Protein AF-A0A0P0Y6D9-F1 (afdb_monomer_lite)

Organism: Oryza sativa subsp. japonica (NCBI:txid39947)

Sequence (100 aa):
MYARCCKRCRIIASTSSAPSVSSASPPSHTWGMSSPVLQLPDFNRDFIVECDASGTGLGAVLHQGGGPVAFFSTPIAPRHAKLAAYERELIGLVKAVRHW

Foldseek 3Di:
DDDPPQPFPWDWPDDDDDDDDDDDDDDDPDPDPPPDDADADDPNFIWTKGWFDALFKIKIFIDTDPDTNDIDIDTDDNVCSPPDRVSRRVVSVVVVVVVD

Radius of gyration: 16.16 Å; chains: 1; bounding box: 41×26×40 Å

Structure (mmCIF, N/CA/C/O backbone):
data_AF-A0A0P0Y6D9-F1
#
_entry.id   AF-A0A0P0Y6D9-F1
#
loop_
_atom_site.group_PDB
_atom_site.id
_atom_site.type_symbol
_atom_site.label_atom_id
_atom_site.label_alt_id
_atom_site.label_comp_id
_atom_site.label_asym_id
_atom_site.label_entity_id
_atom_site.label_seq_id
_atom_site.pdbx_PDB_ins_code
_atom_site.Cartn_x
_atom_site.Cartn_y
_atom_site.Cartn_z
_atom_site.occupancy
_atom_site.B_iso_or_equiv
_atom_site.auth_seq_id
_atom_site.auth_comp_id
_atom_site.auth_asym_id
_atom_site.auth_atom_id
_atom_site.pdbx_PDB_model_num
ATOM 1 N N . MET A 1 1 ? 11.479 -10.020 -20.392 1.00 26.62 1 MET A N 1
ATOM 2 C CA . MET A 1 1 ? 11.671 -10.854 -19.180 1.00 26.62 1 MET A CA 1
ATOM 3 C C . MET A 1 1 ? 12.327 -9.951 -18.141 1.00 26.62 1 MET A C 1
ATOM 5 O O . MET A 1 1 ? 13.454 -9.565 -18.369 1.00 26.62 1 MET A O 1
ATOM 9 N N . TYR A 1 2 ? 11.644 -9.336 -17.178 1.00 32.53 2 TYR A N 1
ATOM 10 C CA . TYR A 1 2 ? 11.117 -9.915 -15.941 1.00 32.53 2 TYR A CA 1
ATOM 11 C C . TYR A 1 2 ? 9.999 -8.996 -15.415 1.00 32.53 2 TYR A C 1
ATOM 13 O O . TYR A 1 2 ? 10.267 -7.892 -14.959 1.00 32.53 2 TYR A O 1
ATOM 21 N N . ALA A 1 3 ? 8.747 -9.440 -15.471 1.00 33.22 3 ALA A N 1
ATOM 22 C CA . ALA A 1 3 ? 7.639 -8.803 -14.756 1.00 33.22 3 ALA A CA 1
ATOM 23 C C . ALA A 1 3 ? 6.680 -9.902 -14.290 1.00 33.22 3 ALA A C 1
ATOM 25 O O . ALA A 1 3 ? 5.538 -10.002 -14.717 1.00 33.22 3 ALA A O 1
ATOM 26 N N . ARG A 1 4 ? 7.215 -10.819 -13.484 1.00 36.91 4 ARG A N 1
ATOM 27 C CA . ARG A 1 4 ? 6.436 -11.741 -12.652 1.00 36.91 4 ARG A CA 1
ATOM 28 C C . ARG A 1 4 ? 7.139 -11.872 -11.305 1.00 36.91 4 ARG A C 1
ATOM 30 O O . ARG A 1 4 ? 7.499 -12.964 -10.893 1.00 36.91 4 ARG A O 1
ATOM 37 N N . CYS A 1 5 ? 7.405 -10.750 -10.641 1.00 34.00 5 CYS A N 1
ATOM 38 C CA . CYS A 1 5 ? 7.814 -10.782 -9.239 1.00 34.00 5 CYS A CA 1
ATOM 39 C C . CYS A 1 5 ? 6.566 -10.582 -8.379 1.00 34.00 5 CYS A C 1
ATOM 41 O O . CYS A 1 5 ? 6.470 -9.637 -7.620 1.00 34.00 5 CYS A O 1
ATOM 43 N N . CYS A 1 6 ? 5.579 -11.468 -8.541 1.00 42.25 6 CYS A N 1
ATOM 44 C CA . CYS A 1 6 ? 4.399 -11.534 -7.684 1.00 42.25 6 CYS A CA 1
ATOM 45 C C . CYS A 1 6 ? 4.830 -12.091 -6.313 1.00 42.25 6 CYS A C 1
ATOM 47 O O . CYS A 1 6 ? 4.454 -13.198 -5.935 1.00 42.25 6 CYS A O 1
ATOM 49 N N . LYS A 1 7 ? 5.725 -11.395 -5.601 1.00 41.38 7 LYS A N 1
ATOM 50 C CA . LYS A 1 7 ? 6.164 -11.778 -4.260 1.00 41.38 7 LYS A CA 1
ATOM 51 C C . LYS A 1 7 ? 5.291 -11.033 -3.266 1.00 41.38 7 LYS A C 1
ATOM 53 O O . LYS A 1 7 ? 5.512 -9.873 -2.957 1.00 41.38 7 LYS A O 1
ATOM 58 N N . ARG A 1 8 ? 4.260 -11.735 -2.800 1.00 41.97 8 ARG A N 1
ATOM 59 C CA . ARG A 1 8 ? 3.288 -11.281 -1.806 1.00 41.97 8 ARG A CA 1
ATOM 60 C C . ARG A 1 8 ? 4.003 -10.999 -0.470 1.00 41.97 8 ARG A C 1
ATOM 62 O O . ARG A 1 8 ? 4.075 -11.873 0.387 1.00 41.97 8 ARG A O 1
ATOM 69 N N . CYS A 1 9 ? 4.577 -9.807 -0.303 1.00 36.50 9 CYS A N 1
ATOM 70 C CA . CYS A 1 9 ? 5.113 -9.340 0.978 1.00 36.50 9 CYS A CA 1
ATOM 71 C C . CYS A 1 9 ? 3.941 -9.000 1.907 1.00 36.50 9 CYS A C 1
ATOM 73 O O . CYS A 1 9 ? 3.455 -7.875 1.933 1.00 36.50 9 CYS A O 1
ATOM 75 N N . ARG A 1 10 ? 3.451 -10.008 2.632 1.00 43.69 10 ARG A N 1
ATOM 76 C CA . ARG A 1 10 ? 2.396 -9.870 3.637 1.00 43.69 10 ARG A CA 1
ATOM 77 C C . ARG A 1 10 ? 3.026 -9.400 4.951 1.00 43.69 10 ARG A C 1
ATOM 79 O O . ARG A 1 10 ? 3.635 -10.205 5.650 1.00 43.69 10 ARG A O 1
ATOM 86 N N . ILE A 1 11 ? 2.891 -8.118 5.282 1.00 49.66 11 ILE A N 1
ATOM 87 C CA . ILE A 1 11 ? 3.215 -7.616 6.626 1.00 49.66 11 ILE A CA 1
ATOM 88 C C . ILE A 1 11 ? 1.943 -7.738 7.468 1.00 49.66 11 ILE A C 1
ATOM 90 O O . ILE A 1 11 ? 0.920 -7.151 7.122 1.00 49.66 11 ILE A O 1
ATOM 94 N N . ILE A 1 12 ? 2.005 -8.550 8.524 1.00 45.12 12 ILE A N 1
ATOM 95 C CA . ILE A 1 12 ? 0.939 -8.698 9.520 1.00 45.12 12 ILE A CA 1
ATOM 96 C C . ILE A 1 12 ? 1.300 -7.755 10.668 1.00 45.12 12 ILE A C 1
ATOM 98 O O . ILE A 1 12 ? 2.313 -7.965 11.334 1.00 45.12 12 ILE A O 1
ATOM 102 N N . ALA A 1 13 ? 0.520 -6.694 10.871 1.00 47.59 13 ALA A N 1
ATOM 103 C CA . ALA A 1 13 ? 0.642 -5.863 12.064 1.00 47.59 13 ALA A CA 1
ATOM 104 C C . ALA A 1 13 ? -0.301 -6.436 13.121 1.00 47.59 13 ALA A C 1
ATOM 106 O O . ALA A 1 13 ? -1.504 -6.230 13.006 1.00 47.59 13 ALA A O 1
ATOM 107 N N . SER A 1 14 ? 0.230 -7.193 14.088 1.00 36.44 14 SER A N 1
ATOM 108 C CA . SER A 1 14 ? -0.593 -7.903 15.066 1.00 36.44 14 SER A CA 1
ATOM 109 C C . SER A 1 14 ? -0.667 -7.236 16.431 1.00 36.44 14 SER A C 1
ATOM 111 O O . SER A 1 14 ? 0.361 -7.109 17.100 1.00 36.44 14 SER A O 1
ATOM 113 N N . THR A 1 15 ? -1.875 -6.899 16.884 1.00 42.75 15 THR A N 1
ATOM 114 C CA . THR A 1 15 ? -2.170 -6.682 18.307 1.00 42.75 15 THR A CA 1
ATOM 115 C C . THR A 1 15 ? -3.172 -7.741 18.762 1.00 42.75 15 THR A C 1
ATOM 117 O O . THR A 1 15 ? -4.199 -8.002 18.147 1.00 42.75 15 THR A O 1
ATOM 120 N N . SER A 1 16 ? -2.811 -8.446 19.830 1.00 38.81 16 SER A N 1
ATOM 121 C CA . SER A 1 16 ? -3.537 -9.601 20.345 1.00 38.81 16 SER A CA 1
ATOM 122 C C . SER A 1 16 ? -4.904 -9.216 20.920 1.00 38.81 16 SER A C 1
ATOM 124 O O . SER A 1 16 ? -4.941 -8.553 21.954 1.00 38.81 16 SER A O 1
ATOM 126 N N . SER A 1 17 ? -6.007 -9.674 20.315 1.00 41.78 17 SER A N 1
ATOM 127 C CA . SER A 1 17 ? -7.100 -10.470 20.932 1.00 41.78 17 SER A CA 1
ATOM 128 C C . SER A 1 17 ? -8.426 -10.416 20.125 1.00 41.78 17 SER A C 1
ATOM 130 O O . SER A 1 17 ? -9.073 -9.387 20.041 1.00 41.78 17 SER A O 1
ATOM 132 N N . ALA A 1 18 ? -8.762 -11.573 19.525 1.00 40.34 18 ALA A N 1
ATOM 133 C CA . ALA A 1 18 ? -10.035 -12.202 19.073 1.00 40.34 18 ALA A CA 1
ATOM 134 C C . ALA A 1 18 ? -11.435 -11.528 19.290 1.00 40.34 18 ALA A C 1
ATOM 136 O O . ALA A 1 18 ? -11.548 -10.687 20.173 1.00 40.34 18 ALA A O 1
ATOM 137 N N . PRO A 1 19 ? -12.576 -12.006 18.689 1.00 47.03 19 PRO A N 1
ATOM 138 C CA . PRO A 1 19 ? -12.817 -12.942 17.564 1.00 47.03 19 PRO A CA 1
ATOM 139 C C . PRO A 1 19 ? -13.921 -12.538 16.519 1.00 47.03 19 PRO A C 1
ATOM 141 O O . PRO A 1 19 ? -14.690 -11.594 16.672 1.00 47.03 19 PRO A O 1
ATOM 144 N N . SER A 1 20 ? -13.970 -13.335 15.437 1.00 36.59 20 SER A N 1
ATOM 145 C CA . SER A 1 20 ? -15.063 -13.743 14.511 1.00 36.59 20 SER A CA 1
ATOM 146 C C . SER A 1 20 ? -16.385 -12.954 14.383 1.00 36.59 20 SER A C 1
ATOM 148 O O . SER A 1 20 ? -17.271 -13.078 15.223 1.00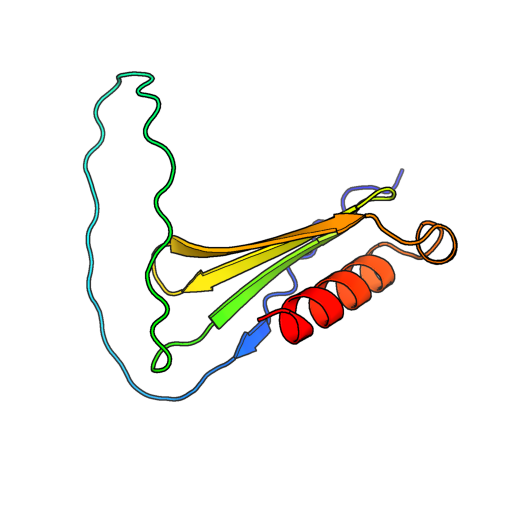 36.59 20 SER A O 1
ATOM 150 N N . VAL A 1 21 ? -16.615 -12.359 13.201 1.00 43.56 21 VAL A N 1
ATOM 151 C CA . VAL A 1 21 ? -17.957 -12.297 12.580 1.00 43.56 21 VAL A CA 1
ATOM 152 C C . VAL A 1 21 ? -17.824 -12.682 11.110 1.00 43.56 21 VAL A C 1
ATOM 154 O O . VAL A 1 21 ? -17.171 -12.006 10.318 1.00 43.56 21 VAL A O 1
ATOM 157 N N . SER A 1 22 ? -18.422 -13.819 10.784 1.00 38.44 22 SER A N 1
ATOM 158 C CA . SER A 1 22 ? -18.694 -14.325 9.448 1.00 38.44 22 SER A CA 1
ATOM 159 C C . SER A 1 22 ? -19.903 -13.604 8.853 1.00 38.44 22 SER A C 1
ATOM 161 O O . SER A 1 22 ? -20.971 -13.606 9.460 1.00 38.44 22 SER A O 1
ATOM 163 N N . SER A 1 23 ? -19.790 -13.080 7.638 1.00 44.72 23 SER A N 1
ATOM 164 C CA . SER A 1 23 ? -20.953 -12.963 6.754 1.00 44.72 23 SER A CA 1
ATOM 165 C C . SER A 1 23 ? -20.529 -13.358 5.344 1.00 44.72 23 SER A C 1
ATOM 167 O O . SER A 1 23 ? -19.925 -12.600 4.593 1.00 44.72 23 SER A O 1
ATOM 169 N N . ALA A 1 24 ? -20.771 -14.630 5.040 1.00 45.50 24 ALA A N 1
ATOM 170 C CA . ALA A 1 24 ? -20.752 -15.154 3.689 1.00 45.50 24 ALA A CA 1
ATOM 171 C C . ALA A 1 24 ? -22.082 -14.768 3.028 1.00 45.50 24 ALA A C 1
ATOM 173 O O . ALA A 1 24 ? -23.142 -15.110 3.553 1.00 45.50 24 ALA A O 1
ATOM 174 N N . SER A 1 25 ? -22.025 -14.064 1.899 1.00 48.91 25 SER A N 1
ATOM 175 C CA . SER A 1 25 ? -23.204 -13.726 1.091 1.00 48.91 25 SER A CA 1
ATOM 176 C C . SER A 1 25 ? -23.266 -14.616 -0.164 1.00 48.91 25 SER A C 1
ATOM 178 O O . SER A 1 25 ? -22.217 -15.016 -0.674 1.00 48.91 25 SER A O 1
ATOM 180 N N . PRO A 1 26 ? -24.476 -14.981 -0.632 1.00 48.34 26 PRO A N 1
ATOM 181 C CA . PRO A 1 26 ? -24.725 -16.173 -1.447 1.00 48.34 26 PRO A CA 1
ATOM 182 C C . PRO A 1 26 ? -24.463 -15.971 -2.951 1.00 48.34 26 PRO A C 1
ATOM 184 O O . PRO A 1 26 ? -24.453 -14.836 -3.434 1.00 48.34 26 PRO A O 1
ATOM 187 N N . PRO A 1 27 ? -24.289 -17.064 -3.724 1.00 49.72 27 PRO A N 1
ATOM 188 C CA . PRO A 1 27 ? -24.040 -16.992 -5.154 1.00 49.72 27 PRO A CA 1
ATOM 189 C C . PRO A 1 27 ? -25.371 -16.820 -5.893 1.00 49.72 27 PRO A C 1
ATOM 191 O O . PRO A 1 27 ? -26.288 -17.627 -5.760 1.00 49.72 27 PRO A O 1
ATOM 194 N N . SER A 1 28 ? -25.510 -15.764 -6.686 1.00 53.00 28 SER A N 1
ATOM 195 C CA . SER A 1 28 ? -26.640 -15.609 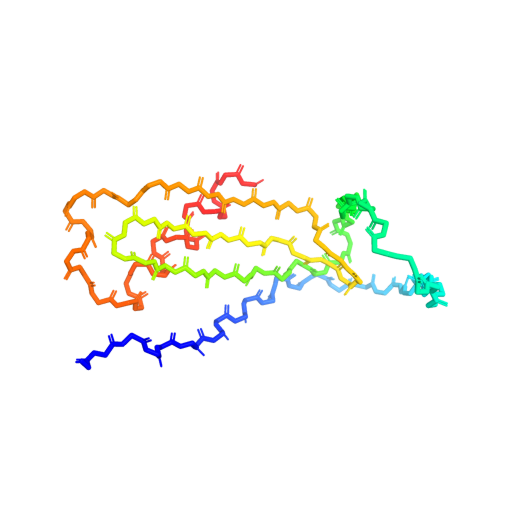-7.605 1.00 53.00 28 SER A CA 1
ATOM 196 C C . SER A 1 28 ? -26.134 -14.987 -8.896 1.00 53.00 28 SER A C 1
ATOM 198 O O . SER A 1 28 ? -25.684 -13.845 -8.924 1.00 53.00 28 SER A O 1
ATOM 200 N N . HIS A 1 29 ? -26.145 -15.812 -9.945 1.00 55.19 29 HIS A N 1
ATOM 201 C CA . HIS A 1 29 ? -25.648 -15.567 -11.299 1.00 55.19 29 HIS A CA 1
ATOM 202 C C . HIS A 1 29 ? -26.448 -14.482 -12.033 1.00 55.19 29 HIS A C 1
ATOM 204 O O . HIS A 1 29 ? -27.120 -14.719 -13.032 1.00 55.19 29 HIS A O 1
ATOM 210 N N . THR A 1 30 ? -26.323 -13.255 -11.562 1.00 48.56 30 THR A N 1
ATOM 211 C CA . THR A 1 30 ? -26.548 -12.058 -12.361 1.00 48.56 30 THR A CA 1
ATOM 212 C C . THR A 1 30 ? -25.221 -11.327 -12.378 1.00 48.56 30 THR A C 1
ATOM 214 O O . THR A 1 30 ? -24.589 -11.220 -11.329 1.00 48.56 30 THR A O 1
ATOM 217 N N . TRP A 1 31 ? -24.781 -10.844 -13.542 1.00 59.31 31 TRP A N 1
ATOM 218 C CA . TRP A 1 31 ? -23.594 -9.987 -13.723 1.00 59.31 31 TRP A CA 1
ATOM 219 C C . TRP A 1 31 ? -23.837 -8.594 -13.096 1.00 59.31 31 TRP A C 1
ATOM 221 O O . TRP A 1 31 ? -23.613 -7.546 -13.696 1.00 59.31 31 TRP A O 1
ATOM 231 N N . GLY A 1 32 ? -24.423 -8.606 -11.898 1.00 59.12 32 GLY A N 1
ATOM 232 C CA . GLY A 1 32 ? -24.877 -7.476 -11.133 1.00 59.12 32 GLY A CA 1
ATOM 233 C C . GLY A 1 32 ? -23.663 -6.675 -10.738 1.00 59.12 32 GLY A C 1
ATOM 234 O O . GLY A 1 32 ? -22.719 -7.195 -10.144 1.00 59.12 32 GLY A O 1
ATOM 235 N N . MET A 1 33 ? -23.710 -5.403 -11.098 1.00 66.12 33 MET A N 1
ATOM 236 C CA . MET A 1 33 ? -22.738 -4.373 -10.769 1.00 66.12 33 MET A CA 1
ATOM 237 C C . MET A 1 33 ? -22.767 -4.072 -9.261 1.00 66.12 33 MET A C 1
ATOM 239 O O . MET A 1 33 ? -22.984 -2.938 -8.843 1.00 66.12 33 MET A O 1
ATOM 243 N N . SER A 1 34 ? -22.597 -5.094 -8.422 1.00 70.38 34 SER A N 1
ATOM 244 C CA . SER A 1 34 ? -22.423 -4.922 -6.991 1.00 70.38 34 SER A CA 1
ATOM 245 C C . SER A 1 34 ? -21.037 -4.334 -6.784 1.00 70.38 34 SER A C 1
ATOM 247 O O . SER A 1 34 ? -20.037 -5.050 -6.854 1.00 70.38 34 SER A O 1
ATOM 249 N N . SER A 1 35 ? -20.974 -3.020 -6.565 1.00 72.12 35 SER A N 1
ATOM 250 C CA . SER A 1 35 ? -19.728 -2.371 -6.170 1.00 72.12 35 SER A CA 1
ATOM 251 C C . SER A 1 35 ? -19.204 -3.061 -4.908 1.00 72.12 35 SER A C 1
ATOM 253 O O . SER A 1 35 ? -19.979 -3.242 -3.964 1.00 72.12 35 SER A O 1
ATOM 255 N N . PRO A 1 36 ? -17.923 -3.464 -4.855 1.00 71.50 36 PRO A N 1
ATOM 256 C CA . PRO A 1 36 ? -17.350 -3.970 -3.620 1.00 71.50 36 PRO A CA 1
ATOM 257 C C . PRO A 1 36 ? -17.466 -2.876 -2.552 1.00 71.50 36 PRO A C 1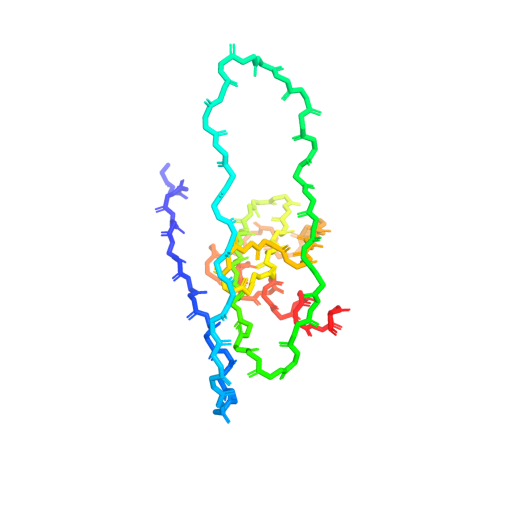
ATOM 259 O O . PRO A 1 36 ? -17.069 -1.732 -2.776 1.00 71.50 36 PRO A O 1
ATOM 262 N N . VAL A 1 37 ? -18.064 -3.218 -1.413 1.00 82.50 37 VAL A N 1
ATOM 263 C CA . VAL A 1 37 ? -18.226 -2.304 -0.278 1.00 82.50 37 VAL A CA 1
ATOM 264 C C . VAL A 1 37 ? -17.012 -2.455 0.632 1.00 82.50 37 VAL A C 1
ATOM 266 O O . VAL A 1 37 ? -16.607 -3.575 0.948 1.00 82.50 37 VAL A O 1
ATOM 269 N N . LEU A 1 38 ? -16.420 -1.328 1.030 1.00 90.69 38 LEU A N 1
ATOM 270 C CA . LEU A 1 38 ? -15.326 -1.306 1.996 1.00 90.69 38 LEU A CA 1
ATOM 271 C C . LEU A 1 38 ? -15.831 -1.659 3.394 1.00 90.69 38 LEU A C 1
ATOM 273 O O . LEU A 1 38 ? -16.921 -1.255 3.798 1.00 90.69 38 LEU A O 1
ATOM 277 N N . GLN A 1 39 ? -15.014 -2.398 4.135 1.00 89.75 39 GLN A N 1
ATOM 278 C CA . GLN A 1 39 ? -15.276 -2.713 5.533 1.00 89.75 39 GLN A CA 1
ATOM 279 C C . GLN A 1 39 ? -14.810 -1.566 6.434 1.00 89.75 39 GLN A C 1
ATOM 281 O O . GLN A 1 39 ? -13.820 -0.894 6.142 1.00 89.75 39 GLN A O 1
ATOM 286 N N . LEU A 1 40 ? -15.519 -1.350 7.543 1.00 93.06 40 LEU A N 1
ATOM 287 C CA . LEU A 1 40 ? -15.082 -0.420 8.581 1.00 93.06 40 LEU A CA 1
ATOM 288 C C . LEU A 1 40 ? -13.819 -0.982 9.269 1.00 93.06 40 LEU A C 1
ATOM 290 O O . LEU A 1 40 ? -13.808 -2.177 9.576 1.00 93.06 40 LEU A O 1
ATOM 294 N N . PRO A 1 41 ? -12.780 -0.166 9.527 1.00 93.88 41 PRO A N 1
ATOM 295 C CA . PRO A 1 41 ? -11.584 -0.625 10.223 1.00 93.88 41 PRO A CA 1
ATOM 296 C C . PRO A 1 41 ? -11.899 -1.060 11.659 1.00 93.88 41 PRO A C 1
ATOM 298 O O . PRO A 1 41 ? -12.545 -0.333 12.413 1.00 93.88 41 PRO A O 1
ATOM 301 N N . ASP A 1 42 ? -11.380 -2.221 12.047 1.00 92.94 42 ASP A N 1
ATOM 302 C CA . ASP A 1 42 ? -11.380 -2.721 13.421 1.00 92.94 42 ASP A CA 1
ATOM 303 C C . ASP A 1 42 ? -9.950 -2.688 13.967 1.00 92.94 42 ASP A C 1
ATOM 305 O O . ASP A 1 42 ? -9.132 -3.551 13.658 1.00 92.94 42 ASP A O 1
ATOM 309 N N . PHE A 1 43 ? -9.631 -1.694 14.792 1.00 92.44 43 PHE A N 1
ATOM 310 C CA . PHE A 1 43 ? -8.285 -1.516 15.351 1.00 92.44 43 PHE A CA 1
ATOM 311 C C . PHE A 1 43 ? -7.873 -2.601 16.360 1.00 92.44 43 PHE A C 1
ATOM 313 O O . PHE A 1 43 ? -6.722 -2.619 16.791 1.00 92.44 43 PHE A O 1
ATOM 320 N N . ASN A 1 44 ? -8.783 -3.511 16.722 1.00 93.00 44 ASN A N 1
ATOM 321 C CA . ASN A 1 44 ? -8.471 -4.680 17.548 1.00 93.00 44 ASN A CA 1
ATOM 322 C C . ASN A 1 44 ? -8.012 -5.884 16.714 1.00 93.00 44 ASN A C 1
ATOM 324 O O . ASN A 1 44 ? -7.707 -6.939 17.267 1.00 93.00 44 ASN A O 1
ATOM 328 N N . ARG A 1 45 ? -8.010 -5.759 15.382 1.00 88.75 45 ARG A 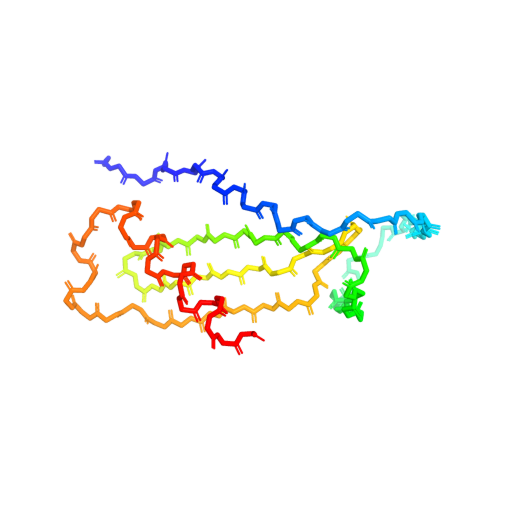N 1
ATOM 329 C CA . ARG A 1 45 ? -7.595 -6.811 14.458 1.00 88.75 45 ARG A CA 1
ATOM 330 C C . ARG A 1 45 ? -6.392 -6.386 13.649 1.00 88.75 45 ARG A C 1
ATOM 332 O O . ARG A 1 45 ? -6.237 -5.227 13.266 1.00 88.75 45 ARG A O 1
ATOM 339 N N . ASP A 1 46 ? -5.609 -7.387 13.290 1.00 92.25 46 ASP A N 1
ATOM 340 C CA . ASP A 1 46 ? -4.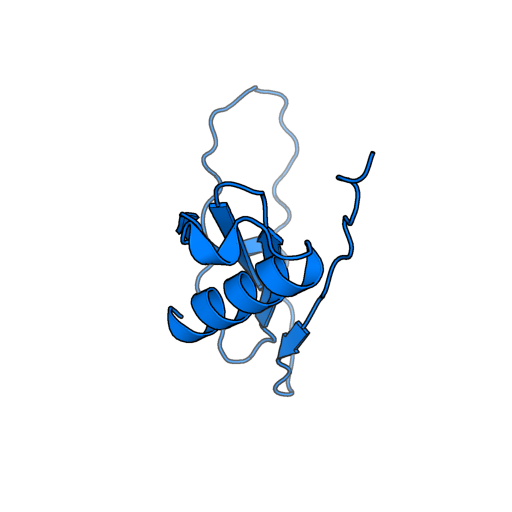440 -7.196 12.461 1.00 92.25 46 ASP A CA 1
ATOM 341 C C . ASP A 1 46 ? -4.816 -6.619 11.101 1.00 92.25 46 ASP A C 1
ATOM 343 O O . ASP A 1 46 ? -5.735 -7.093 10.420 1.00 92.25 46 ASP A O 1
ATOM 347 N N . PHE A 1 47 ? -4.054 -5.619 10.683 1.00 93.06 47 PHE A N 1
ATOM 348 C CA . PHE A 1 47 ? -4.097 -5.136 9.317 1.00 93.06 47 PHE A CA 1
ATOM 349 C C . PHE A 1 47 ? -3.146 -5.955 8.451 1.00 93.06 47 PHE A C 1
ATOM 351 O O . PHE A 1 47 ? -1.992 -6.201 8.816 1.00 93.06 47 PHE A O 1
ATOM 358 N N . ILE A 1 48 ? -3.633 -6.344 7.275 1.00 94.00 48 ILE A N 1
ATOM 359 C CA . ILE A 1 48 ? -2.830 -6.955 6.224 1.00 94.00 48 ILE A CA 1
ATOM 360 C C . ILE A 1 48 ? -2.714 -5.953 5.087 1.00 94.00 48 ILE A C 1
ATOM 362 O O . ILE A 1 48 ? -3.717 -5.547 4.500 1.00 94.00 48 ILE A O 1
ATOM 366 N N . VAL A 1 49 ? -1.479 -5.581 4.763 1.00 94.12 49 VAL A N 1
ATOM 367 C CA . VAL A 1 49 ? -1.187 -4.738 3.603 1.00 94.12 49 VAL A CA 1
ATOM 368 C C . VAL A 1 49 ? -0.688 -5.620 2.468 1.00 94.12 49 VAL A C 1
ATOM 370 O O . VAL A 1 49 ? 0.309 -6.328 2.617 1.00 94.12 49 VAL A O 1
ATOM 373 N N . GLU A 1 50 ? -1.363 -5.556 1.325 1.00 92.88 50 GLU A N 1
ATOM 374 C CA . GLU A 1 50 ? -0.870 -6.105 0.063 1.00 92.88 50 GLU A CA 1
ATOM 375 C C . GLU A 1 50 ? -0.469 -4.941 -0.845 1.00 92.88 50 GLU A C 1
ATOM 377 O O . GLU A 1 50 ? -1.266 -4.037 -1.074 1.00 92.88 50 GLU A O 1
ATOM 382 N N . CYS A 1 51 ? 0.770 -4.926 -1.337 1.00 92.50 51 CYS A N 1
ATOM 383 C CA . CYS A 1 51 ? 1.286 -3.866 -2.202 1.00 92.50 51 CYS A CA 1
ATOM 384 C C . CYS A 1 51 ? 1.773 -4.453 -3.530 1.00 92.50 51 CYS A C 1
ATOM 386 O O . CYS A 1 51 ? 2.370 -5.529 -3.547 1.00 92.50 51 CYS A O 1
ATOM 388 N N . ASP A 1 52 ? 1.518 -3.735 -4.622 1.00 92.69 52 ASP A N 1
ATOM 389 C CA . ASP A 1 52 ? 2.024 -4.024 -5.961 1.00 92.69 52 ASP A CA 1
ATOM 390 C C . ASP A 1 52 ? 2.611 -2.753 -6.591 1.00 92.69 52 ASP A C 1
ATOM 392 O O . ASP A 1 52 ? 2.138 -1.634 -6.364 1.00 92.69 52 ASP A O 1
ATOM 396 N N . ALA A 1 53 ? 3.662 -2.916 -7.391 1.00 91.88 53 ALA A N 1
ATOM 397 C CA . ALA A 1 53 ? 4.343 -1.807 -8.039 1.00 91.88 53 ALA A CA 1
ATOM 398 C C . ALA A 1 53 ? 4.678 -2.113 -9.499 1.00 91.88 53 ALA A C 1
ATOM 400 O O . ALA A 1 53 ? 5.452 -3.016 -9.831 1.00 91.88 53 ALA A O 1
ATOM 401 N N . SER A 1 54 ? 4.221 -1.236 -10.386 1.00 90.81 54 SER A N 1
ATOM 402 C CA . SER A 1 54 ? 4.566 -1.236 -11.807 1.00 90.81 54 SER A CA 1
ATOM 403 C C . SER A 1 54 ? 5.603 -0.152 -12.131 1.00 90.81 54 SER A C 1
ATOM 405 O O . SER A 1 54 ? 6.038 0.612 -11.263 1.00 90.81 54 SER A O 1
ATOM 407 N N . GLY A 1 55 ? 6.042 -0.091 -13.389 1.00 88.56 55 GLY A N 1
ATOM 408 C CA . GLY A 1 55 ? 6.939 0.971 -13.857 1.00 88.56 55 GLY A CA 1
ATOM 409 C C . GLY A 1 55 ? 6.294 2.364 -13.878 1.00 88.56 55 GLY A C 1
ATOM 410 O O . GLY A 1 55 ? 7.007 3.348 -14.048 1.00 88.56 55 GLY A O 1
ATOM 411 N N . THR A 1 56 ? 4.971 2.463 -13.703 1.00 90.12 56 THR A N 1
ATOM 412 C CA . THR A 1 56 ? 4.206 3.719 -13.804 1.00 90.12 56 THR A CA 1
ATOM 413 C C . THR A 1 56 ? 3.459 4.083 -12.519 1.00 90.12 56 THR A C 1
ATOM 415 O O . THR A 1 56 ? 3.206 5.264 -12.275 1.00 90.12 56 THR A O 1
ATOM 418 N N . GLY A 1 57 ? 3.144 3.113 -11.659 1.00 93.62 57 GLY A N 1
ATOM 419 C CA . GLY A 1 57 ? 2.331 3.341 -10.467 1.00 93.62 57 GLY A CA 1
ATOM 420 C C . GLY A 1 57 ? 2.600 2.361 -9.334 1.00 93.62 57 GLY A C 1
ATOM 421 O O . GLY A 1 57 ? 3.163 1.285 -9.531 1.00 93.62 57 GLY A O 1
ATOM 422 N N . LEU A 1 58 ? 2.182 2.770 -8.143 1.00 94.69 58 LEU A N 1
ATOM 423 C CA . LEU A 1 58 ? 2.231 2.016 -6.898 1.00 94.69 58 LEU A CA 1
ATOM 424 C C . LEU A 1 58 ? 0.795 1.831 -6.415 1.00 94.69 58 LEU A C 1
ATOM 426 O O . LEU A 1 58 ? 0.032 2.798 -6.404 1.00 94.69 58 LEU A O 1
ATOM 430 N N . GLY A 1 59 ? 0.446 0.616 -6.015 1.00 94.50 59 GLY A N 1
ATOM 431 C CA . GLY A 1 59 ? -0.850 0.275 -5.452 1.00 94.50 59 GLY A CA 1
ATOM 432 C C . GLY A 1 59 ? -0.678 -0.468 -4.138 1.00 94.50 59 GLY A C 1
ATOM 433 O O . GLY A 1 59 ? 0.251 -1.255 -3.982 1.00 94.50 59 GLY A O 1
ATOM 434 N N . ALA A 1 60 ? -1.561 -0.221 -3.183 1.00 95.38 60 ALA A N 1
ATOM 435 C CA . ALA A 1 60 ? -1.666 -1.032 -1.986 1.00 95.38 60 ALA A CA 1
ATOM 436 C C . ALA A 1 60 ? -3.124 -1.181 -1.571 1.00 95.38 60 ALA A C 1
ATOM 438 O O . ALA A 1 60 ? -3.948 -0.297 -1.804 1.00 95.38 60 ALA A O 1
ATOM 439 N N . VAL A 1 61 ? -3.432 -2.300 -0.936 1.00 95.00 61 VAL A N 1
ATOM 440 C CA . VAL A 1 61 ? -4.742 -2.563 -0.368 1.00 95.00 61 VAL A CA 1
ATOM 441 C C . VAL A 1 61 ? -4.574 -2.965 1.085 1.00 95.00 61 VAL A C 1
ATOM 443 O O . VAL A 1 61 ? -3.768 -3.835 1.421 1.00 95.00 61 VAL A O 1
ATOM 446 N N . LEU A 1 62 ? -5.329 -2.287 1.940 1.00 95.25 62 LEU A N 1
ATOM 447 C CA . LEU A 1 62 ? -5.441 -2.575 3.355 1.00 95.25 62 LEU A CA 1
ATOM 448 C C . LEU A 1 62 ? -6.637 -3.500 3.547 1.00 95.25 62 LEU A C 1
ATOM 450 O O . LEU A 1 62 ? -7.757 -3.135 3.191 1.00 95.25 62 LEU A O 1
ATOM 454 N N . HIS A 1 63 ? -6.416 -4.680 4.109 1.00 93.56 63 HIS A N 1
ATOM 455 C CA . HIS A 1 63 ? -7.465 -5.661 4.359 1.00 93.56 63 HIS A CA 1
ATOM 456 C C . HIS A 1 63 ? -7.464 -6.110 5.814 1.00 93.56 63 HIS A C 1
ATOM 458 O O . HIS A 1 63 ? -6.413 -6.212 6.448 1.00 93.56 63 HIS A O 1
ATOM 464 N N . GLN A 1 64 ? -8.652 -6.444 6.310 1.00 91.56 64 GLN A N 1
ATOM 465 C CA . GLN A 1 64 ? -8.848 -7.079 7.606 1.00 91.56 64 GLN A CA 1
ATOM 466 C C . GLN A 1 64 ? -9.863 -8.208 7.458 1.00 91.56 64 GLN A C 1
ATOM 468 O O . GLN A 1 64 ? -10.889 -8.046 6.803 1.00 91.56 64 GLN A O 1
ATOM 473 N N . GLY A 1 65 ? -9.586 -9.361 8.069 1.00 86.25 65 GLY A N 1
ATOM 474 C CA . GLY A 1 65 ? -10.506 -10.499 8.085 1.00 86.25 65 GLY A CA 1
ATOM 475 C C . GLY A 1 65 ? -11.030 -10.895 6.697 1.00 86.25 65 GLY A C 1
ATOM 476 O O . GLY A 1 65 ? -10.337 -11.573 5.943 1.00 86.25 65 GLY A O 1
ATOM 477 N N . GLY A 1 66 ? -12.276 -10.508 6.400 1.00 83.56 66 GLY A N 1
ATOM 478 C CA . GLY A 1 66 ? -13.024 -10.923 5.211 1.00 83.56 66 GLY A CA 1
ATOM 479 C C . GLY A 1 66 ? -13.060 -9.922 4.054 1.00 83.56 66 GLY A C 1
ATOM 480 O O . GLY A 1 66 ? -13.750 -10.200 3.075 1.00 83.56 66 GLY A O 1
ATOM 481 N N . GLY A 1 67 ? -12.393 -8.765 4.133 1.00 90.00 67 GLY A N 1
ATOM 482 C CA . GLY A 1 67 ? -12.474 -7.796 3.039 1.00 90.00 67 GLY A CA 1
ATOM 483 C C . GLY A 1 67 ? -11.510 -6.611 3.093 1.00 90.00 67 GLY A C 1
ATOM 484 O O . GLY A 1 67 ? -10.734 -6.455 4.037 1.00 90.00 67 GLY A O 1
ATOM 485 N N . PRO A 1 68 ? -11.501 -5.797 2.020 1.00 94.31 68 PRO A N 1
ATOM 486 C CA . PRO A 1 68 ? -10.742 -4.555 1.958 1.00 94.31 68 PRO A CA 1
ATOM 487 C C . PRO A 1 68 ? -11.346 -3.488 2.871 1.00 94.31 68 PRO A C 1
ATOM 489 O O . PRO A 1 68 ? -12.559 -3.295 2.908 1.00 94.31 68 PRO A O 1
ATOM 492 N N . VAL A 1 69 ? -10.469 -2.771 3.560 1.00 94.88 69 VAL A N 1
ATOM 493 C CA . VAL A 1 69 ? -10.768 -1.610 4.405 1.00 94.88 69 VAL A CA 1
ATOM 494 C C . VAL A 1 69 ? -10.460 -0.319 3.653 1.00 94.88 69 VAL A C 1
ATOM 496 O O . VAL A 1 69 ? -11.258 0.612 3.663 1.00 94.88 69 VAL A O 1
ATOM 499 N N . ALA A 1 70 ? -9.323 -0.267 2.955 1.00 95.12 70 ALA A N 1
ATOM 500 C CA . ALA A 1 70 ? -8.912 0.905 2.191 1.00 95.12 70 ALA A CA 1
ATOM 501 C C . ALA A 1 70 ? -8.054 0.524 0.979 1.00 95.12 70 ALA A C 1
ATOM 503 O O . ALA A 1 70 ? -7.336 -0.476 0.988 1.00 95.12 70 ALA A O 1
ATOM 504 N N . PHE A 1 71 ? -8.100 1.364 -0.054 1.00 95.25 71 PHE A N 1
ATOM 505 C CA . PHE A 1 71 ? -7.252 1.266 -1.238 1.00 95.25 71 PHE A CA 1
ATOM 506 C C . PHE A 1 71 ? -6.324 2.476 -1.309 1.00 95.25 71 PHE A C 1
ATOM 508 O O . PHE A 1 71 ? -6.711 3.592 -0.967 1.00 95.25 71 PHE A O 1
ATOM 515 N N . PHE A 1 72 ? -5.106 2.257 -1.784 1.00 95.44 72 PHE A N 1
ATOM 516 C CA . PHE A 1 72 ? -4.126 3.297 -2.039 1.00 95.44 72 PHE A CA 1
ATOM 517 C C . PHE A 1 72 ? -3.550 3.112 -3.437 1.00 95.44 72 PHE A C 1
ATOM 519 O O . PHE A 1 72 ? -3.152 2.014 -3.820 1.00 95.44 72 PHE A O 1
ATOM 526 N N . SER A 1 73 ? -3.470 4.197 -4.200 1.00 95.62 73 SER A N 1
ATOM 527 C CA . SER A 1 73 ? -2.803 4.200 -5.498 1.00 95.62 73 SER A CA 1
ATOM 528 C C . SER A 1 73 ? -2.152 5.548 -5.752 1.00 95.62 73 SER A C 1
ATOM 530 O O . SER A 1 73 ? -2.769 6.589 -5.531 1.00 95.62 73 SER A O 1
ATOM 532 N N . THR A 1 74 ? -0.918 5.547 -6.241 1.00 96.06 74 THR A N 1
ATOM 533 C CA . THR A 1 74 ? -0.189 6.778 -6.555 1.00 96.06 74 THR A CA 1
ATOM 534 C C . THR A 1 74 ? 0.763 6.556 -7.731 1.00 96.06 74 THR A C 1
ATOM 536 O O . THR A 1 74 ? 1.328 5.465 -7.860 1.00 96.06 74 THR A O 1
ATOM 539 N N . PRO A 1 75 ? 0.986 7.557 -8.600 1.00 96.31 75 PRO A N 1
ATOM 540 C CA . PRO A 1 75 ? 2.009 7.455 -9.633 1.00 96.31 75 PRO A CA 1
ATOM 541 C C . PRO A 1 75 ? 3.405 7.296 -9.019 1.00 96.31 75 PRO A C 1
ATOM 543 O O . PRO A 1 75 ? 3.731 7.844 -7.955 1.00 96.31 75 PRO A O 1
ATOM 546 N N . ILE A 1 76 ? 4.266 6.552 -9.711 1.00 93.81 76 ILE A N 1
ATOM 547 C CA . ILE A 1 76 ? 5.666 6.435 -9.316 1.00 93.81 76 ILE A CA 1
ATOM 548 C C . ILE A 1 76 ? 6.453 7.654 -9.809 1.00 93.81 76 ILE A C 1
ATOM 550 O O . ILE A 1 76 ? 6.254 8.142 -10.919 1.00 93.81 76 ILE A O 1
ATOM 554 N N . ALA A 1 77 ? 7.364 8.172 -8.982 1.00 94.19 77 ALA A N 1
ATOM 555 C CA . ALA A 1 77 ? 8.221 9.274 -9.410 1.00 94.19 77 ALA A CA 1
ATOM 556 C C . ALA A 1 77 ? 9.178 8.791 -10.521 1.00 94.19 77 ALA A C 1
ATOM 558 O O . ALA A 1 77 ? 9.716 7.690 -10.386 1.00 94.19 77 ALA A O 1
ATOM 559 N N . PRO A 1 78 ? 9.493 9.604 -11.550 1.00 93.69 78 PRO A N 1
ATOM 560 C CA . PRO A 1 78 ? 10.360 9.187 -12.660 1.00 93.69 78 PRO A CA 1
ATOM 561 C C . PRO A 1 78 ? 11.723 8.634 -12.222 1.00 93.69 78 PRO A C 1
ATOM 563 O O . PRO A 1 78 ? 12.224 7.677 -12.807 1.00 93.69 78 PRO A O 1
ATOM 566 N N . ARG A 1 79 ? 12.296 9.181 -11.139 1.00 94.06 79 ARG A N 1
ATOM 567 C CA . ARG A 1 79 ? 13.557 8.689 -10.554 1.00 94.06 79 ARG A CA 1
ATOM 568 C C . ARG A 1 79 ? 13.464 7.256 -10.013 1.00 94.06 79 ARG A C 1
ATOM 570 O O . ARG A 1 79 ? 14.454 6.540 -10.020 1.00 94.06 79 ARG A O 1
ATOM 577 N N . HIS A 1 80 ? 12.276 6.847 -9.567 1.00 94.06 80 HIS A N 1
ATOM 578 C CA . HIS A 1 80 ? 12.010 5.533 -8.979 1.00 94.06 80 HIS A CA 1
ATOM 579 C C . HIS A 1 80 ? 11.527 4.514 -10.017 1.00 94.06 80 HIS A C 1
ATOM 581 O O . HIS A 1 80 ? 11.566 3.318 -9.756 1.00 94.06 80 HIS A O 1
ATOM 587 N N . ALA A 1 81 ? 11.097 4.960 -11.203 1.00 91.94 81 ALA A N 1
ATOM 588 C CA . ALA A 1 81 ? 10.557 4.095 -12.257 1.00 91.94 81 ALA A CA 1
ATOM 589 C C . ALA A 1 81 ? 11.566 3.048 -12.766 1.00 91.94 81 ALA A C 1
ATOM 591 O O . ALA A 1 81 ? 11.172 1.972 -13.209 1.00 91.94 81 ALA A O 1
ATOM 592 N N . LYS A 1 82 ? 12.866 3.360 -12.685 1.00 92.81 82 LYS A N 1
ATOM 593 C CA . LYS A 1 82 ? 13.966 2.485 -13.123 1.00 92.81 82 LYS A CA 1
ATOM 594 C C . LYS A 1 82 ? 14.492 1.549 -12.027 1.00 92.81 82 LYS A C 1
ATOM 596 O O . LYS A 1 82 ? 15.386 0.759 -12.308 1.00 92.81 82 LYS A O 1
ATOM 601 N N . LEU A 1 83 ? 13.972 1.649 -10.802 1.00 93.94 83 LEU A N 1
ATOM 602 C CA . LEU A 1 83 ? 14.379 0.785 -9.695 1.00 93.94 83 LEU A CA 1
ATOM 603 C C . LEU A 1 83 ? 13.867 -0.647 -9.886 1.00 93.94 83 LEU A C 1
ATOM 605 O O . LEU A 1 83 ? 12.891 -0.900 -10.611 1.00 93.94 83 LEU A O 1
ATOM 609 N N . ALA A 1 84 ? 14.505 -1.588 -9.193 1.00 93.31 84 ALA A N 1
ATOM 610 C CA . ALA A 1 84 ? 14.054 -2.969 -9.176 1.00 93.31 84 ALA A CA 1
ATOM 611 C C . ALA A 1 84 ? 12.640 -3.075 -8.574 1.00 93.31 84 ALA A C 1
ATOM 613 O O . ALA A 1 84 ? 12.204 -2.224 -7.800 1.00 93.31 84 ALA A O 1
ATOM 614 N N . ALA A 1 85 ? 11.896 -4.126 -8.938 1.00 89.94 85 ALA A N 1
ATOM 615 C CA . ALA A 1 85 ? 10.505 -4.293 -8.501 1.00 89.94 85 ALA A CA 1
ATOM 616 C C . ALA A 1 85 ? 10.356 -4.235 -6.974 1.00 89.94 85 ALA A C 1
ATOM 618 O O . ALA A 1 85 ? 9.552 -3.451 -6.484 1.00 89.94 85 ALA A O 1
ATOM 619 N N . TYR A 1 86 ? 11.216 -4.948 -6.241 1.00 92.19 86 TYR A N 1
ATOM 620 C CA . TYR A 1 86 ? 11.189 -4.970 -4.778 1.00 92.19 86 TYR A CA 1
ATOM 621 C C . TYR A 1 86 ? 11.432 -3.586 -4.147 1.00 92.19 86 TYR A C 1
ATOM 623 O O . TYR A 1 86 ? 10.855 -3.268 -3.111 1.00 92.19 86 TYR A O 1
ATOM 631 N N . GLU A 1 87 ? 12.253 -2.731 -4.766 1.00 94.75 87 GLU A N 1
ATOM 632 C CA . GLU A 1 87 ? 12.496 -1.368 -4.277 1.00 94.75 87 GLU A CA 1
ATOM 633 C C . GLU A 1 87 ? 11.265 -0.487 -4.494 1.00 94.75 87 GLU A C 1
ATOM 635 O O . GLU A 1 87 ? 10.880 0.288 -3.618 1.00 94.75 87 GLU A O 1
ATOM 640 N N . ARG A 1 88 ? 10.614 -0.626 -5.656 1.00 93.94 88 ARG A N 1
ATOM 641 C CA . ARG A 1 88 ? 9.373 0.092 -5.965 1.00 93.94 88 ARG A CA 1
ATOM 642 C C . ARG A 1 88 ? 8.237 -0.360 -5.047 1.00 93.94 88 ARG A C 1
ATOM 644 O O . ARG A 1 88 ? 7.525 0.495 -4.528 1.00 93.94 88 ARG A O 1
ATOM 651 N N . GLU A 1 89 ? 8.115 -1.663 -4.803 1.00 93.25 89 GLU A N 1
ATOM 652 C CA . GLU A 1 89 ? 7.168 -2.254 -3.847 1.00 93.25 89 GLU A CA 1
ATOM 653 C C . GLU A 1 89 ? 7.403 -1.713 -2.432 1.00 93.25 89 GLU A C 1
ATOM 655 O O . GLU A 1 89 ? 6.460 -1.260 -1.790 1.00 93.25 89 GLU A O 1
ATOM 660 N N . LEU A 1 90 ? 8.657 -1.655 -1.964 1.00 95.50 90 LEU A N 1
ATOM 661 C CA . LEU A 1 90 ? 8.983 -1.103 -0.646 1.00 95.50 90 LEU A CA 1
ATOM 662 C C . LEU A 1 90 ? 8.623 0.388 -0.536 1.00 95.50 90 LEU A C 1
ATOM 664 O O . LEU A 1 90 ? 8.051 0.815 0.466 1.00 95.50 90 LEU A O 1
ATOM 668 N N . ILE A 1 91 ? 8.905 1.187 -1.571 1.00 95.38 91 ILE A N 1
ATOM 669 C CA . ILE A 1 91 ? 8.489 2.598 -1.626 1.00 95.38 91 ILE A CA 1
ATOM 670 C C . ILE A 1 91 ? 6.960 2.713 -1.594 1.00 95.38 91 ILE A C 1
ATOM 672 O O . ILE A 1 91 ? 6.430 3.583 -0.901 1.00 95.38 91 ILE A O 1
ATOM 676 N N . GLY A 1 92 ? 6.255 1.861 -2.343 1.00 94.44 92 GLY A N 1
ATOM 677 C CA . GLY A 1 92 ? 4.794 1.785 -2.353 1.00 94.44 92 GLY A CA 1
ATOM 678 C C . GLY A 1 92 ? 4.231 1.488 -0.972 1.00 94.44 92 GLY A C 1
ATOM 679 O O . GLY A 1 92 ? 3.374 2.229 -0.495 1.00 94.44 92 GLY A O 1
ATOM 680 N N . LEU A 1 93 ? 4.791 0.487 -0.298 1.00 95.81 93 LEU A N 1
ATOM 681 C CA . LEU A 1 93 ? 4.383 0.079 1.038 1.00 95.81 93 LEU A CA 1
ATOM 682 C C . LEU A 1 93 ? 4.598 1.197 2.063 1.00 95.81 93 LEU A C 1
ATOM 684 O O . LEU A 1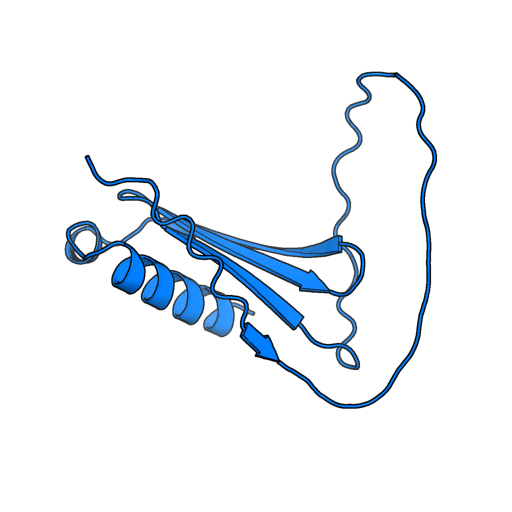 93 ? 3.676 1.538 2.796 1.00 95.81 93 LEU A O 1
ATOM 688 N N . VAL A 1 94 ? 5.771 1.840 2.071 1.00 96.19 94 VAL A N 1
ATOM 689 C CA . VAL A 1 94 ? 6.050 2.963 2.986 1.00 96.19 94 VAL A CA 1
ATOM 690 C C . VAL A 1 94 ? 5.118 4.147 2.723 1.00 96.19 94 VAL A C 1
ATOM 692 O O . VAL A 1 94 ? 4.666 4.794 3.665 1.00 96.19 94 VAL A O 1
ATOM 695 N N . LYS A 1 95 ? 4.818 4.452 1.456 1.00 96.50 95 LYS A N 1
ATOM 696 C CA . LYS A 1 95 ? 3.872 5.522 1.116 1.00 96.50 95 LYS A CA 1
ATOM 697 C C . LYS A 1 95 ? 2.452 5.203 1.577 1.00 96.50 95 LYS A C 1
ATOM 699 O O . LYS A 1 95 ? 1.800 6.097 2.101 1.00 96.50 95 LYS A O 1
ATOM 704 N N . ALA A 1 96 ? 2.004 3.964 1.391 1.00 95.88 96 ALA A N 1
ATOM 705 C CA . ALA A 1 96 ? 0.679 3.524 1.810 1.00 95.88 96 ALA A CA 1
ATOM 706 C C . ALA A 1 96 ? 0.528 3.587 3.338 1.00 95.88 96 ALA A C 1
ATOM 708 O O . ALA A 1 96 ? -0.402 4.210 3.833 1.00 95.88 96 ALA A O 1
ATOM 709 N N . VAL A 1 97 ? 1.502 3.052 4.083 1.00 95.38 97 VAL A N 1
ATOM 710 C CA . VAL A 1 97 ? 1.508 3.062 5.560 1.00 95.38 97 VAL A CA 1
ATOM 711 C C . VAL A 1 97 ? 1.620 4.474 6.145 1.00 95.38 97 VAL A C 1
ATOM 713 O O . VAL A 1 97 ? 1.207 4.696 7.267 1.00 95.38 97 VAL A O 1
ATOM 716 N N . ARG A 1 98 ? 2.188 5.444 5.419 1.00 96.31 98 ARG A N 1
ATOM 717 C CA . ARG A 1 98 ? 2.193 6.856 5.851 1.00 96.31 98 ARG A CA 1
ATOM 718 C C . ARG A 1 98 ? 0.900 7.599 5.526 1.00 96.31 98 ARG A C 1
ATOM 720 O O . ARG A 1 98 ? 0.716 8.711 6.012 1.00 96.31 98 ARG A O 1
ATOM 727 N N . HIS A 1 99 ? 0.103 7.069 4.607 1.00 95.62 99 HIS A N 1
ATOM 728 C CA . HIS A 1 99 ? -1.141 7.690 4.177 1.00 95.62 99 HIS A CA 1
ATOM 729 C C . HIS A 1 99 ? -2.309 7.317 5.095 1.00 95.62 99 HIS A C 1
ATOM 731 O O . HIS A 1 99 ? -3.167 8.166 5.331 1.00 95.62 99 HIS A O 1
ATOM 737 N N . TRP A 1 100 ? -2.328 6.072 5.575 1.00 93.62 100 TRP A N 1
ATOM 738 C CA . TRP A 1 100 ? -3.273 5.560 6.571 1.00 93.62 100 TRP A CA 1
ATOM 739 C C . TRP A 1 100 ? -2.735 5.752 7.987 1.00 93.62 100 TRP A C 1
ATOM 741 O O . TRP A 1 100 ? -3.560 6.044 8.877 1.00 93.62 100 TRP A O 1
#

Secondary structure (DSSP, 8-state):
----------EEE---------------------PPPPPPP-TTS-EEEEEEE-SSEEEEEEEETTEEEEEEEEEPPTTTTTS-HHHHHHHHHHHHHHH-

pLDDT: mean 76.32, std 23.5, range [26.62, 96.5]

InterPro domains:
  IPR041577 Reverse transcriptase/retrotransposon-derived protein, RNase H-like domain [PF17919] (34-100)
  IPR043502 DNA/RNA polymerase superfamily [SSF56672] (34-100)